Protein AF-A0A7J4LQJ1-F1 (afdb_monomer_lite)

Foldseek 3Di:
DPQQKDWAWWAAPVRDIDIFIWHQQPPPRATHTDDAAQPPQRFGWHWDDWDADPVVQKIKTWTFGPRDDPVRGIDIGIIHGDDPPPCVSHPVPDPPVVVVVVVPDD

Secondary structure (DSSP, 8-state):
---SEEEEEEE-TTS-EEEEEEEE-TTT--EEE---B-TTT-PBEEEEEEEEETTTTEEEEEEEESSS-TTTSEEEEEEEE-S---TTT-TTSSSHHHHHHHSS--

Radius of gyration: 15.47 Å; chains: 1; bounding box: 47×32×33 Å

pLDDT: mean 77.57, std 19.93, range [39.47, 94.69]

Sequence (106 aa):
MENGEFRISAINIRNEPIEVLIHSCPHCSEAIPKIGECPECMTQFVHMDTFEDFKTGFIHYIYECNGCPPDRRKARKVIKATGIIDESRLSIKKDLADSFLKSGGY

Structure (mmCIF, N/CA/C/O backbone):
data_AF-A0A7J4LQJ1-F1
#
_entry.id   AF-A0A7J4LQJ1-F1
#
loop_
_atom_site.group_PDB
_atom_site.id
_atom_site.type_symbol
_atom_site.label_atom_id
_atom_site.label_alt_id
_atom_site.label_co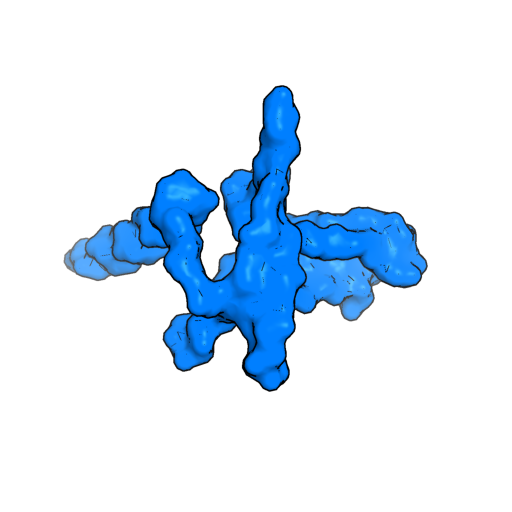mp_id
_atom_site.label_asym_id
_atom_site.label_entity_id
_atom_site.label_seq_id
_atom_site.pdbx_PDB_ins_code
_atom_site.Cartn_x
_atom_site.Cartn_y
_atom_site.Cartn_z
_atom_site.occupancy
_atom_site.B_iso_or_equiv
_atom_site.auth_seq_id
_atom_site.auth_comp_id
_atom_site.auth_asym_id
_atom_site.auth_atom_id
_atom_site.pdbx_PDB_model_num
ATOM 1 N N . MET A 1 1 ? 13.368 20.940 5.664 1.00 40.16 1 MET A N 1
ATOM 2 C CA . MET A 1 1 ? 12.033 20.476 5.242 1.00 40.16 1 MET A CA 1
ATOM 3 C C . MET A 1 1 ? 11.977 19.011 5.598 1.00 40.16 1 MET A C 1
ATOM 5 O O . MET A 1 1 ? 12.702 18.231 4.998 1.00 40.16 1 MET A O 1
ATOM 9 N N . GLU A 1 2 ? 11.277 18.678 6.677 1.00 47.38 2 GLU A N 1
ATOM 10 C CA . GLU A 1 2 ? 11.120 17.292 7.115 1.00 47.38 2 GLU A CA 1
ATOM 11 C C . GLU A 1 2 ? 10.366 16.539 6.018 1.00 47.38 2 GLU A C 1
ATOM 13 O O . GLU A 1 2 ? 9.297 16.976 5.591 1.00 47.38 2 GLU A O 1
ATOM 18 N N . ASN A 1 3 ? 10.973 15.470 5.497 1.00 55.53 3 ASN A N 1
ATOM 19 C CA . ASN A 1 3 ? 10.346 14.587 4.518 1.00 55.53 3 ASN A CA 1
ATOM 20 C C . ASN A 1 3 ? 8.966 14.210 5.065 1.00 55.53 3 ASN A C 1
ATOM 22 O O . ASN A 1 3 ? 8.900 13.721 6.190 1.00 55.53 3 ASN A O 1
ATOM 26 N N . GLY A 1 4 ? 7.894 14.493 4.315 1.00 72.06 4 GLY A N 1
ATOM 27 C CA . GLY A 1 4 ? 6.487 14.308 4.706 1.00 72.06 4 GLY A CA 1
ATOM 28 C C . GLY A 1 4 ? 6.078 12.841 4.858 1.00 72.06 4 GLY A C 1
ATOM 29 O O . GLY A 1 4 ? 5.081 12.403 4.287 1.00 72.06 4 GLY A O 1
ATOM 30 N N . GLU A 1 5 ? 6.885 12.081 5.590 1.00 84.69 5 GLU A N 1
ATOM 31 C CA . GLU A 1 5 ? 6.719 10.688 5.938 1.00 84.69 5 GLU A CA 1
ATOM 32 C C . GLU A 1 5 ? 6.330 10.598 7.415 1.00 84.69 5 GLU A C 1
ATOM 34 O O . GLU A 1 5 ? 6.918 11.249 8.280 1.00 84.69 5 GLU A O 1
ATOM 39 N N . PHE A 1 6 ? 5.333 9.782 7.727 1.00 84.00 6 PHE A N 1
ATOM 40 C CA . PHE A 1 6 ? 4.891 9.555 9.099 1.00 84.00 6 PHE A CA 1
ATOM 41 C C . PHE A 1 6 ? 4.434 8.113 9.269 1.00 84.00 6 PHE A C 1
ATOM 43 O O . PHE A 1 6 ? 4.023 7.457 8.316 1.00 84.00 6 PHE A O 1
ATOM 50 N N . ARG A 1 7 ? 4.529 7.591 10.491 1.00 87.50 7 ARG A N 1
ATOM 51 C CA . ARG A 1 7 ? 4.081 6.231 10.797 1.00 87.50 7 ARG A CA 1
ATOM 52 C C . ARG A 1 7 ? 2.651 6.249 11.307 1.00 87.50 7 ARG A C 1
ATOM 54 O O . ARG A 1 7 ? 2.294 7.112 12.104 1.00 87.50 7 ARG A O 1
ATOM 61 N N . ILE A 1 8 ? 1.864 5.273 10.872 1.00 86.56 8 ILE A N 1
ATOM 62 C CA . ILE A 1 8 ? 0.533 5.003 11.411 1.00 86.56 8 ILE A CA 1
ATOM 63 C C . ILE A 1 8 ? 0.461 3.581 11.952 1.00 86.56 8 ILE A C 1
ATOM 65 O O . ILE A 1 8 ? 1.114 2.669 11.438 1.00 86.56 8 ILE A O 1
ATOM 69 N N . SER A 1 9 ? -0.385 3.393 12.959 1.00 88.44 9 SER A N 1
ATOM 70 C CA . SER A 1 9 ? -0.825 2.070 13.385 1.00 88.44 9 SER A CA 1
ATOM 71 C C . SER A 1 9 ? -2.038 1.651 12.556 1.00 88.44 9 SER A C 1
ATOM 73 O O . SER A 1 9 ? -3.025 2.386 12.445 1.00 88.44 9 SER A O 1
ATOM 75 N N . ALA A 1 10 ? -1.952 0.470 11.958 1.00 89.94 10 ALA A N 1
ATOM 76 C CA . ALA A 1 10 ? -3.013 -0.123 11.161 1.00 89.94 10 ALA A CA 1
ATOM 77 C C . ALA A 1 10 ? -3.105 -1.625 11.444 1.00 89.94 10 ALA A C 1
ATOM 79 O O . ALA A 1 10 ? -2.242 -2.194 12.104 1.00 89.94 10 ALA A O 1
ATOM 80 N N . ILE A 1 11 ? -4.130 -2.283 10.917 1.00 91.94 11 ILE A N 1
ATOM 81 C CA . ILE A 1 11 ? -4.238 -3.742 10.888 1.00 91.94 11 ILE A CA 1
ATOM 82 C C . ILE A 1 11 ? -4.133 -4.253 9.458 1.00 91.94 11 ILE A C 1
ATOM 84 O O . ILE A 1 11 ? -4.594 -3.610 8.511 1.00 91.94 11 ILE A O 1
ATOM 88 N N . ASN A 1 12 ? -3.500 -5.412 9.302 1.00 91.75 12 ASN A N 1
ATOM 89 C CA . ASN A 1 12 ? -3.428 -6.125 8.031 1.00 91.75 12 ASN A CA 1
ATOM 90 C C . ASN A 1 12 ? -4.693 -6.985 7.803 1.00 91.75 12 ASN A C 1
ATOM 92 O O . ASN A 1 12 ? -5.575 -7.072 8.655 1.00 91.75 12 ASN A O 1
ATOM 96 N N . ILE A 1 13 ? -4.761 -7.674 6.661 1.00 89.88 13 ILE A N 1
ATOM 97 C CA . ILE A 1 13 ? -5.873 -8.584 6.311 1.00 89.88 13 ILE A CA 1
ATOM 98 C C . ILE A 1 13 ? -6.016 -9.810 7.231 1.00 89.88 13 ILE A C 1
ATOM 100 O O . ILE A 1 13 ? -6.994 -10.540 7.127 1.00 89.88 13 ILE A O 1
ATOM 104 N N . ARG A 1 14 ? -5.033 -10.067 8.101 1.00 91.62 14 ARG A N 1
ATOM 105 C CA . ARG A 1 14 ? -5.059 -11.114 9.134 1.00 91.62 14 ARG A CA 1
ATOM 106 C C . ARG A 1 14 ? -5.477 -10.558 10.501 1.00 91.62 14 ARG A C 1
ATOM 108 O O . ARG A 1 14 ? -5.397 -11.272 11.492 1.00 91.62 14 ARG A O 1
ATOM 115 N N . ASN A 1 15 ? -5.921 -9.300 10.549 1.00 87.62 15 ASN A N 1
ATOM 116 C CA . ASN A 1 15 ? -6.247 -8.544 11.758 1.00 87.62 15 ASN A CA 1
ATOM 117 C C . ASN A 1 15 ? -5.070 -8.388 12.735 1.00 87.62 15 ASN A C 1
ATOM 119 O O . ASN A 1 15 ? -5.274 -8.161 13.926 1.00 87.62 15 ASN A O 1
ATOM 123 N N . GLU A 1 16 ? -3.837 -8.473 12.241 1.00 91.69 16 GLU A N 1
ATOM 124 C CA . GLU A 1 16 ? -2.645 -8.256 13.055 1.00 91.69 16 GLU A CA 1
ATOM 125 C C . GLU A 1 16 ? -2.261 -6.771 13.016 1.00 91.69 16 GLU A C 1
ATOM 127 O O . GLU A 1 16 ? -2.257 -6.176 11.928 1.00 91.69 16 GLU A O 1
ATOM 132 N N . PRO A 1 17 ? -1.930 -6.161 14.169 1.00 90.50 17 PRO A N 1
ATOM 133 C CA . PRO A 1 17 ? -1.457 -4.788 14.212 1.00 90.50 17 PRO A CA 1
ATOM 134 C C . PRO A 1 17 ? -0.095 -4.676 13.525 1.00 90.50 17 PRO A C 1
ATOM 136 O O . PRO A 1 17 ? 0.808 -5.482 13.743 1.00 90.50 17 PRO A O 1
ATOM 139 N N . ILE A 1 18 ? 0.050 -3.648 12.700 1.00 90.44 18 ILE A N 1
ATOM 140 C CA . ILE A 1 18 ? 1.263 -3.325 11.959 1.00 90.44 18 ILE A CA 1
ATOM 141 C C . ILE A 1 18 ? 1.542 -1.824 12.042 1.00 90.44 18 ILE A C 1
ATOM 143 O O . ILE A 1 18 ? 0.627 -0.997 12.058 1.00 90.44 18 ILE A O 1
ATOM 147 N N . GLU A 1 19 ? 2.821 -1.463 12.041 1.00 90.31 19 GLU A N 1
ATOM 148 C CA . GLU A 1 19 ? 3.249 -0.094 11.766 1.00 90.31 19 GLU A CA 1
ATOM 149 C C . GLU A 1 19 ? 3.464 0.083 10.264 1.00 90.31 19 GLU A C 1
ATOM 151 O O . GLU A 1 19 ? 4.105 -0.739 9.603 1.00 90.31 19 GLU A O 1
ATOM 156 N N . VAL A 1 20 ? 2.926 1.168 9.714 1.00 89.25 20 VAL A N 1
ATOM 157 C CA . VAL A 1 20 ? 3.032 1.486 8.290 1.00 89.25 20 VAL A CA 1
ATOM 158 C C . VAL A 1 20 ? 3.632 2.870 8.143 1.00 89.25 20 VAL A C 1
ATOM 160 O O . VAL A 1 20 ? 3.115 3.834 8.700 1.00 89.25 20 VAL A O 1
ATOM 163 N N . LEU A 1 21 ? 4.717 2.970 7.379 1.00 90.19 21 LEU A N 1
ATOM 164 C CA . LEU A 1 21 ? 5.267 4.254 6.972 1.00 90.19 21 LEU A CA 1
ATOM 165 C C . LEU A 1 21 ? 4.443 4.787 5.799 1.00 90.19 21 LEU A C 1
ATOM 167 O O . LEU A 1 21 ? 4.361 4.142 4.756 1.00 90.19 21 LEU A O 1
ATOM 171 N N . ILE A 1 22 ? 3.828 5.943 5.987 1.00 89.38 22 ILE A N 1
ATOM 172 C CA . ILE A 1 22 ? 3.048 6.666 4.989 1.00 89.38 22 ILE A CA 1
ATOM 173 C C . ILE A 1 22 ? 3.894 7.813 4.455 1.00 89.38 22 ILE A C 1
ATOM 175 O O . ILE A 1 22 ? 4.632 8.434 5.217 1.00 89.38 22 ILE A O 1
ATOM 179 N N . HIS A 1 23 ? 3.774 8.106 3.166 1.00 87.88 23 HIS A N 1
ATOM 180 C CA . HIS A 1 23 ? 4.345 9.289 2.535 1.00 87.88 23 HIS A CA 1
ATOM 181 C C . HIS A 1 23 ? 3.345 9.908 1.558 1.00 87.88 23 HIS A C 1
ATOM 183 O O . HIS A 1 23 ? 2.365 9.275 1.167 1.00 87.88 23 HIS A O 1
ATOM 189 N N . SER A 1 24 ? 3.594 11.149 1.149 1.00 87.00 24 SER A N 1
ATOM 190 C CA . SER A 1 24 ? 2.822 11.771 0.069 1.00 87.00 24 SER A CA 1
ATOM 191 C C . SER A 1 24 ? 3.244 11.194 -1.286 1.00 87.00 24 SER A C 1
ATOM 193 O O . SER A 1 24 ? 4.436 11.162 -1.610 1.00 87.00 24 SER A O 1
ATOM 195 N N . CYS A 1 25 ? 2.277 10.732 -2.076 1.00 85.81 25 CYS A N 1
ATOM 196 C CA . CYS A 1 25 ? 2.488 10.286 -3.446 1.00 85.81 25 CYS A CA 1
ATOM 197 C C . CYS A 1 25 ? 2.850 11.492 -4.327 1.00 85.81 25 CYS A C 1
ATOM 199 O O . CYS A 1 25 ? 2.083 12.454 -4.366 1.00 85.81 25 CYS A O 1
ATOM 201 N N . PRO A 1 26 ? 3.962 11.465 -5.079 1.00 82.62 26 PRO A N 1
ATOM 202 C CA . PRO A 1 26 ? 4.336 12.589 -5.939 1.00 82.62 26 PRO A CA 1
ATOM 203 C C . PRO A 1 26 ? 3.404 12.768 -7.149 1.00 82.62 26 PRO A C 1
ATOM 205 O O . PRO A 1 26 ? 3.412 13.831 -7.761 1.00 82.62 26 PRO A O 1
ATOM 208 N N . HIS A 1 27 ? 2.619 11.746 -7.510 1.00 83.62 27 HIS A N 1
ATOM 209 C CA . HIS A 1 27 ? 1.758 11.766 -8.697 1.00 83.62 27 HIS A CA 1
ATOM 210 C C . HIS A 1 27 ? 0.355 12.305 -8.411 1.00 83.62 27 HIS A C 1
ATOM 212 O O . HIS A 1 27 ? -0.149 13.123 -9.173 1.00 83.62 27 HIS A O 1
ATOM 218 N N . CYS A 1 28 ? -0.268 11.865 -7.317 1.00 84.06 28 CYS A N 1
ATOM 219 C CA . CYS A 1 28 ? -1.645 12.226 -6.965 1.00 84.06 28 CYS A CA 1
ATOM 220 C C . CYS A 1 28 ? -1.764 13.027 -5.659 1.00 84.06 28 CYS A C 1
ATOM 222 O O . CYS A 1 28 ? -2.862 13.428 -5.292 1.00 84.06 28 CYS A O 1
ATOM 224 N N . SER A 1 29 ? -0.656 13.286 -4.952 1.00 84.00 29 SER A N 1
ATOM 225 C CA . SER A 1 29 ? -0.630 13.948 -3.633 1.00 84.00 29 SER A CA 1
ATOM 226 C C . SER A 1 29 ? -1.398 13.217 -2.519 1.00 84.00 29 SER A C 1
ATOM 228 O O . SER A 1 29 ? -1.602 13.775 -1.442 1.00 84.00 29 SER A O 1
ATOM 230 N N . GLU A 1 30 ? -1.788 11.958 -2.731 1.00 84.50 30 GLU A N 1
ATOM 231 C CA . GLU A 1 30 ? -2.420 11.129 -1.704 1.00 84.50 30 GLU A CA 1
ATOM 232 C C . GLU A 1 30 ? -1.409 10.618 -0.672 1.00 84.50 30 GLU A C 1
ATOM 234 O O . GLU A 1 30 ? -0.241 10.375 -0.980 1.00 84.50 30 GLU A O 1
ATOM 239 N N . ALA A 1 31 ? -1.867 10.396 0.559 1.00 86.62 31 ALA A N 1
ATOM 240 C CA . ALA A 1 31 ? -1.062 9.760 1.595 1.00 86.62 31 ALA A CA 1
ATOM 241 C C . ALA A 1 31 ? -1.099 8.232 1.418 1.00 86.62 31 ALA A C 1
ATOM 243 O O . ALA A 1 31 ? -2.104 7.581 1.717 1.00 86.62 31 ALA A O 1
ATOM 244 N N . ILE A 1 32 ? 0.004 7.660 0.937 1.00 90.12 32 ILE A N 1
ATOM 245 C CA . ILE A 1 32 ? 0.111 6.244 0.573 1.00 90.12 32 ILE A CA 1
ATOM 246 C C . ILE A 1 32 ? 1.179 5.522 1.406 1.00 90.12 32 ILE A C 1
ATOM 248 O O . ILE A 1 32 ? 2.177 6.127 1.809 1.00 90.12 32 ILE A O 1
ATOM 252 N N . PRO A 1 33 ? 1.022 4.213 1.664 1.00 92.00 33 PRO A N 1
ATOM 253 C CA . PRO A 1 33 ? 2.083 3.396 2.227 1.00 92.00 33 PRO A CA 1
ATOM 254 C C . PRO A 1 33 ? 3.332 3.423 1.355 1.00 92.00 33 PRO A C 1
ATOM 256 O O . PRO A 1 33 ? 3.268 3.191 0.147 1.00 92.00 33 PRO A O 1
ATOM 259 N N . LYS A 1 34 ? 4.484 3.624 1.990 1.00 89.88 34 LYS A N 1
ATOM 260 C CA . LYS A 1 34 ? 5.770 3.398 1.346 1.00 89.88 34 LYS A CA 1
ATOM 261 C C . LYS A 1 34 ? 5.961 1.898 1.187 1.00 89.88 34 LYS A C 1
ATOM 263 O O . LYS A 1 34 ? 5.901 1.148 2.166 1.00 89.88 34 LYS A O 1
ATOM 268 N N . ILE A 1 35 ? 6.192 1.461 -0.043 1.00 89.44 35 ILE A N 1
ATOM 269 C CA . ILE A 1 35 ? 6.549 0.076 -0.346 1.00 89.44 35 ILE A CA 1
ATOM 270 C C . ILE A 1 35 ? 7.965 0.017 -0.919 1.00 89.44 35 ILE A C 1
ATOM 272 O O . ILE A 1 35 ? 8.502 1.029 -1.363 1.00 89.44 35 ILE A O 1
ATOM 276 N N . GLY A 1 36 ? 8.593 -1.156 -0.819 1.00 87.81 36 GLY A N 1
ATOM 277 C CA . GLY A 1 36 ? 9.951 -1.376 -1.313 1.00 87.81 36 GLY A CA 1
ATOM 278 C C . GLY A 1 36 ? 10.027 -1.438 -2.839 1.00 87.81 36 GLY A C 1
ATOM 279 O O . GLY A 1 36 ? 9.148 -0.958 -3.549 1.00 87.81 36 GLY A O 1
ATOM 280 N N . GLU A 1 37 ? 11.082 -2.060 -3.345 1.00 92.12 37 GLU A N 1
ATOM 281 C CA . GLU A 1 37 ? 11.279 -2.287 -4.778 1.00 92.12 37 GLU A CA 1
ATOM 282 C C . GLU A 1 37 ? 10.664 -3.621 -5.215 1.00 92.12 37 GLU A C 1
ATOM 284 O O . GLU A 1 37 ? 10.420 -4.521 -4.404 1.00 92.12 37 GLU A O 1
ATOM 289 N N . CYS A 1 38 ? 10.399 -3.756 -6.514 1.00 92.00 38 CYS A N 1
ATOM 290 C CA . CYS A 1 38 ? 9.962 -5.023 -7.081 1.00 92.00 38 CYS A CA 1
ATOM 291 C C . CYS A 1 38 ? 11.081 -6.068 -6.947 1.00 92.00 38 CYS A C 1
ATOM 293 O O . CYS A 1 38 ? 12.171 -5.835 -7.464 1.00 92.00 38 CYS A O 1
ATOM 295 N N . PRO A 1 39 ? 10.834 -7.237 -6.329 1.00 90.44 39 PRO A N 1
ATOM 296 C CA . PRO A 1 39 ? 11.882 -8.231 -6.097 1.00 90.44 39 PRO A CA 1
ATOM 297 C C . PRO A 1 39 ? 12.391 -8.900 -7.383 1.00 90.44 39 PRO A C 1
ATOM 299 O O . PRO A 1 39 ? 13.464 -9.492 -7.367 1.00 90.44 39 PRO A O 1
ATOM 302 N N . GLU A 1 40 ? 11.636 -8.834 -8.486 1.00 90.81 40 GLU A N 1
ATOM 303 C CA . GLU A 1 40 ? 12.032 -9.454 -9.758 1.00 90.81 40 GLU A CA 1
ATOM 304 C C . GLU A 1 40 ? 12.903 -8.535 -10.622 1.00 90.81 40 GLU A C 1
ATOM 306 O O . GLU A 1 40 ? 13.895 -8.982 -11.190 1.00 90.81 40 GLU A O 1
ATOM 311 N N . CYS A 1 41 ? 12.546 -7.253 -10.741 1.00 92.06 41 CYS A N 1
ATOM 312 C CA . CYS A 1 41 ? 13.241 -6.312 -11.630 1.00 92.06 41 CYS A CA 1
ATOM 313 C C . CYS A 1 41 ? 13.994 -5.198 -10.896 1.00 92.06 41 CYS A C 1
ATOM 315 O O . CYS A 1 41 ? 14.603 -4.353 -11.547 1.00 92.06 41 CYS A O 1
ATOM 317 N N . MET A 1 42 ? 13.934 -5.170 -9.562 1.00 92.31 42 MET A N 1
ATOM 318 C CA . MET A 1 42 ? 14.568 -4.173 -8.689 1.00 92.31 42 MET A CA 1
ATOM 319 C C . MET A 1 42 ? 14.142 -2.720 -8.956 1.00 92.31 42 MET A C 1
ATOM 321 O O . MET A 1 42 ? 14.721 -1.795 -8.401 1.00 92.31 42 MET A O 1
ATOM 325 N N . THR A 1 43 ? 13.118 -2.481 -9.781 1.00 92.56 43 THR A N 1
ATOM 326 C CA . THR A 1 43 ? 12.593 -1.128 -10.005 1.00 92.56 43 THR A CA 1
ATOM 327 C C . THR A 1 43 ? 11.613 -0.734 -8.905 1.00 92.56 43 THR A C 1
ATOM 329 O O . THR A 1 43 ? 10.868 -1.582 -8.400 1.00 92.56 43 THR A O 1
ATOM 332 N N . GLN A 1 44 ? 11.551 0.561 -8.597 1.00 90.38 44 GLN A N 1
ATOM 333 C CA . GLN A 1 44 ? 10.571 1.111 -7.664 1.00 90.38 44 GLN A CA 1
ATOM 334 C C . GLN A 1 44 ? 9.141 0.877 -8.154 1.00 90.38 44 GLN A C 1
ATOM 336 O O . GLN A 1 44 ? 8.838 0.993 -9.345 1.00 90.38 44 GLN A O 1
ATOM 341 N N . PHE A 1 45 ? 8.261 0.552 -7.213 1.00 92.56 45 PHE A N 1
ATOM 342 C CA . PHE A 1 45 ? 6.836 0.518 -7.479 1.00 92.56 45 PHE A CA 1
ATOM 343 C C . PHE A 1 45 ? 6.266 1.937 -7.518 1.00 92.56 45 PHE A C 1
ATOM 345 O O . PHE A 1 45 ? 6.544 2.762 -6.649 1.00 92.56 45 PHE A O 1
ATOM 352 N N . VAL A 1 46 ? 5.421 2.188 -8.507 1.00 91.62 46 VAL A N 1
ATOM 353 C CA . VAL A 1 46 ? 4.677 3.431 -8.682 1.00 91.62 46 VAL A CA 1
ATOM 354 C C . VAL A 1 46 ? 3.244 3.189 -8.235 1.00 91.62 46 VAL A C 1
ATOM 356 O O . VAL A 1 46 ? 2.640 2.177 -8.589 1.00 91.62 46 VAL A O 1
ATOM 359 N N . HIS A 1 47 ? 2.708 4.097 -7.425 1.00 93.88 47 HIS A N 1
ATOM 360 C CA . HIS A 1 47 ? 1.308 4.055 -7.015 1.00 93.88 47 HIS A CA 1
ATOM 361 C C . HIS A 1 47 ? 0.397 4.309 -8.218 1.00 93.88 47 HIS A C 1
ATOM 363 O O . HIS A 1 47 ? 0.629 5.241 -8.984 1.00 93.88 47 HIS A O 1
ATOM 369 N N . MET A 1 48 ? -0.600 3.443 -8.382 1.00 92.75 48 MET A N 1
ATOM 370 C CA . MET A 1 48 ? -1.529 3.475 -9.511 1.00 92.75 48 MET A CA 1
ATOM 371 C C . MET A 1 48 ? -2.939 3.847 -9.081 1.00 92.75 48 MET A C 1
ATOM 373 O O . MET A 1 48 ? -3.605 4.589 -9.793 1.00 92.75 48 MET A O 1
ATOM 377 N N . ASP A 1 49 ? -3.404 3.306 -7.952 1.00 90.75 49 ASP A N 1
ATOM 378 C CA . ASP A 1 49 ? -4.778 3.517 -7.506 1.00 90.75 49 ASP A CA 1
ATOM 379 C C . ASP A 1 49 ? -4.945 3.246 -6.005 1.00 90.75 49 ASP A C 1
ATOM 381 O O . ASP A 1 49 ? -4.182 2.477 -5.404 1.00 90.75 49 ASP A O 1
ATOM 385 N N . THR A 1 50 ? -5.963 3.858 -5.408 1.00 91.12 50 THR A N 1
ATOM 386 C CA . THR A 1 50 ? -6.372 3.648 -4.016 1.00 91.12 50 THR A CA 1
ATOM 387 C C . THR A 1 50 ? -7.884 3.488 -3.953 1.00 91.12 50 THR A C 1
ATOM 389 O O . THR A 1 50 ? -8.622 4.339 -4.435 1.00 91.12 50 THR A O 1
ATOM 392 N N . PHE A 1 51 ? -8.370 2.440 -3.289 1.00 89.88 51 PHE A N 1
ATOM 393 C CA . PHE A 1 51 ? -9.803 2.297 -3.025 1.00 89.88 51 PHE A CA 1
ATOM 394 C C . PHE A 1 51 ? -10.083 1.700 -1.648 1.00 89.88 51 PHE A C 1
ATOM 396 O O . PHE A 1 51 ? -9.323 0.874 -1.143 1.00 89.88 51 PHE A O 1
ATOM 403 N N . GLU A 1 52 ? -11.198 2.101 -1.042 1.00 87.56 52 GLU A N 1
ATOM 404 C CA . GLU A 1 52 ? -11.665 1.591 0.246 1.00 87.56 52 GLU A CA 1
ATOM 405 C C . GLU A 1 52 ? -12.789 0.567 0.048 1.00 87.56 52 GLU A C 1
ATOM 407 O O . GLU A 1 52 ? -13.765 0.808 -0.664 1.00 87.56 52 GLU A O 1
ATOM 412 N N . ASP A 1 53 ? -12.670 -0.588 0.698 1.00 86.88 53 ASP A N 1
ATOM 413 C CA . ASP A 1 53 ? -13.771 -1.533 0.831 1.00 86.88 53 ASP A CA 1
ATOM 414 C C . ASP A 1 53 ? -14.668 -1.089 1.995 1.00 86.88 53 ASP A C 1
ATOM 416 O O . ASP A 1 53 ? -14.367 -1.335 3.163 1.00 86.88 53 ASP A O 1
ATOM 420 N N . PHE A 1 54 ? -15.800 -0.456 1.680 1.00 83.19 54 PHE A N 1
ATOM 421 C CA . PHE A 1 54 ? -16.734 0.073 2.683 1.00 83.19 54 PHE A CA 1
ATOM 422 C C . PHE A 1 54 ? -17.357 -0.989 3.601 1.00 83.19 54 PHE A C 1
ATOM 424 O O . PHE A 1 54 ? -17.848 -0.657 4.678 1.00 83.19 54 PHE A O 1
ATOM 431 N N . LYS A 1 55 ? -17.368 -2.267 3.202 1.00 85.06 55 LYS A N 1
ATOM 432 C CA . LYS A 1 55 ? -17.940 -3.342 4.030 1.00 85.06 55 LYS A CA 1
ATOM 433 C C . LYS A 1 55 ? -16.990 -3.729 5.154 1.00 85.06 55 LYS A C 1
ATOM 435 O O . LYS A 1 55 ? -17.429 -4.091 6.242 1.00 85.06 55 LYS A O 1
ATOM 440 N N . THR A 1 56 ? -15.692 -3.682 4.882 1.00 84.62 56 THR A N 1
ATOM 441 C CA . THR A 1 56 ? -14.654 -4.157 5.801 1.00 84.62 56 THR A CA 1
ATOM 442 C C . THR A 1 56 ? -13.842 -3.018 6.430 1.00 84.62 56 THR A C 1
ATOM 444 O O . THR A 1 56 ? -13.278 -3.190 7.517 1.00 84.62 56 THR A O 1
ATOM 447 N N . GLY A 1 57 ? -13.826 -1.842 5.800 1.00 85.50 57 GLY A N 1
ATOM 448 C CA . GLY A 1 57 ? -13.023 -0.670 6.157 1.00 85.50 57 GLY A CA 1
ATOM 449 C C . GLY A 1 57 ? -11.540 -0.814 5.805 1.00 85.50 57 GLY A C 1
ATOM 450 O O . GLY A 1 57 ? -10.707 -0.130 6.398 1.00 85.50 57 GLY A O 1
ATOM 451 N N . PHE A 1 58 ? -11.181 -1.760 4.929 1.00 89.19 58 PHE A N 1
ATOM 452 C CA . PHE A 1 58 ? -9.810 -1.905 4.438 1.00 89.19 58 PHE A CA 1
ATOM 453 C C . PHE A 1 58 ? -9.571 -0.998 3.237 1.00 89.19 58 PHE A C 1
ATOM 455 O O . PHE A 1 58 ? -10.362 -0.958 2.300 1.00 89.19 58 PHE A O 1
ATOM 462 N N . ILE A 1 59 ? -8.425 -0.331 3.243 1.00 91.06 59 ILE A N 1
ATOM 463 C CA . ILE A 1 59 ? -7.937 0.479 2.136 1.00 91.06 59 ILE A CA 1
ATOM 464 C C . ILE A 1 59 ? -6.947 -0.363 1.337 1.00 91.06 59 ILE A C 1
ATOM 466 O O . ILE A 1 59 ? -6.020 -0.975 1.883 1.00 91.06 59 ILE A O 1
ATOM 470 N N . HIS A 1 60 ? -7.161 -0.406 0.032 1.00 93.06 60 HIS A N 1
ATOM 471 C CA . HIS A 1 60 ? -6.359 -1.122 -0.937 1.00 93.06 60 HIS A CA 1
ATOM 472 C C . HIS A 1 60 ? -5.555 -0.133 -1.768 1.00 93.06 60 HIS A C 1
ATOM 474 O O . HIS A 1 60 ? -6.116 0.647 -2.527 1.00 93.06 60 HIS A O 1
ATOM 480 N N . TYR A 1 61 ? -4.237 -0.225 -1.652 1.00 93.62 61 TYR A N 1
ATOM 481 C CA . TYR A 1 61 ? -3.291 0.556 -2.435 1.00 93.62 61 TYR A CA 1
ATOM 482 C C . TYR A 1 61 ? -2.693 -0.344 -3.511 1.00 93.62 61 TYR A C 1
ATOM 484 O O . TYR A 1 61 ? -2.127 -1.401 -3.197 1.00 93.62 61 TYR A O 1
ATOM 492 N N . ILE A 1 62 ? -2.852 0.056 -4.768 1.00 93.81 62 ILE A N 1
ATOM 493 C CA . ILE A 1 62 ? -2.371 -0.662 -5.944 1.00 93.81 62 ILE A CA 1
ATOM 494 C C . ILE A 1 62 ? -1.117 0.025 -6.457 1.00 93.81 62 ILE A C 1
ATOM 496 O O . ILE A 1 62 ? -1.073 1.246 -6.604 1.00 93.81 62 ILE A O 1
ATOM 500 N N . TYR A 1 63 ? -0.104 -0.779 -6.750 1.00 93.94 63 TYR A N 1
ATOM 501 C CA . TYR A 1 63 ? 1.157 -0.301 -7.278 1.00 93.94 63 TYR A CA 1
ATOM 502 C C . TYR A 1 63 ? 1.605 -1.158 -8.452 1.00 93.94 63 TYR A C 1
ATOM 504 O O . TYR A 1 63 ? 1.334 -2.360 -8.488 1.00 93.94 63 TYR A O 1
ATOM 512 N N . GLU A 1 64 ? 2.339 -0.559 -9.380 1.00 94.69 64 GLU A N 1
ATOM 513 C CA . GLU A 1 64 ? 2.959 -1.268 -10.494 1.00 94.69 64 GLU A CA 1
ATOM 514 C C . GLU A 1 64 ? 4.422 -0.876 -10.666 1.00 94.69 64 GLU A C 1
ATOM 516 O O . GLU A 1 64 ? 4.805 0.269 -10.442 1.00 94.69 64 GLU A O 1
ATOM 521 N N . CYS A 1 65 ? 5.259 -1.832 -11.058 1.00 94.00 65 CYS A N 1
ATOM 522 C CA . CYS A 1 65 ? 6.637 -1.566 -11.449 1.00 94.00 65 CYS A CA 1
ATOM 523 C C . CYS A 1 65 ? 6.780 -1.545 -12.981 1.00 94.00 65 CYS A C 1
ATOM 525 O O . CYS A 1 65 ? 6.104 -2.273 -13.704 1.00 94.00 65 CYS A O 1
ATOM 527 N N . ASN A 1 66 ? 7.686 -0.727 -13.510 1.00 89.62 66 ASN A N 1
ATOM 528 C CA . ASN A 1 66 ? 7.838 -0.602 -14.966 1.00 89.62 66 ASN A CA 1
ATOM 529 C C . ASN A 1 66 ? 8.776 -1.655 -15.579 1.00 89.62 66 ASN A C 1
ATOM 531 O O . ASN A 1 66 ? 8.835 -1.776 -16.800 1.00 89.62 66 ASN A O 1
ATOM 535 N N . GLY A 1 67 ? 9.506 -2.415 -14.755 1.00 88.94 67 GLY A N 1
ATOM 536 C CA . GLY A 1 67 ? 10.479 -3.405 -15.224 1.00 88.94 67 GLY A CA 1
ATOM 537 C C . GLY A 1 67 ? 9.914 -4.803 -15.501 1.00 88.94 67 GLY A C 1
ATOM 538 O O . GLY A 1 67 ? 10.585 -5.601 -16.149 1.00 88.94 67 GLY A O 1
ATOM 539 N N . CYS A 1 68 ? 8.708 -5.125 -15.022 1.00 92.12 68 CYS A N 1
ATOM 540 C CA . CYS A 1 68 ? 8.101 -6.450 -15.190 1.00 92.12 68 CYS A CA 1
ATOM 541 C C . CYS A 1 68 ? 6.976 -6.457 -16.237 1.00 92.12 68 CYS A C 1
ATOM 543 O O . CYS A 1 68 ? 6.329 -5.429 -16.467 1.00 92.12 68 CYS A O 1
ATOM 545 N N . PRO A 1 69 ? 6.685 -7.622 -16.850 1.00 91.38 69 PRO A N 1
ATOM 546 C CA . PRO A 1 69 ? 5.516 -7.775 -17.707 1.00 91.38 69 PRO A CA 1
ATOM 547 C C . PRO A 1 69 ? 4.209 -7.529 -16.922 1.00 91.38 69 PRO A C 1
ATOM 549 O O . PRO A 1 69 ? 4.194 -7.680 -15.694 1.00 91.38 69 PRO A O 1
ATOM 552 N N . PRO A 1 70 ? 3.100 -7.182 -17.606 1.00 85.12 70 PRO A N 1
ATOM 553 C CA . PRO A 1 70 ? 1.829 -6.796 -16.981 1.00 85.12 70 PRO A CA 1
ATOM 554 C C . PRO A 1 70 ? 1.307 -7.754 -15.904 1.00 85.12 70 PRO A C 1
ATOM 556 O O . PRO A 1 70 ? 0.759 -7.307 -14.898 1.00 85.12 70 PRO A O 1
ATOM 559 N N . ASP A 1 71 ? 1.522 -9.056 -16.082 1.00 84.06 71 ASP A N 1
ATOM 560 C CA . ASP A 1 71 ? 1.047 -10.090 -15.158 1.00 84.06 71 ASP A CA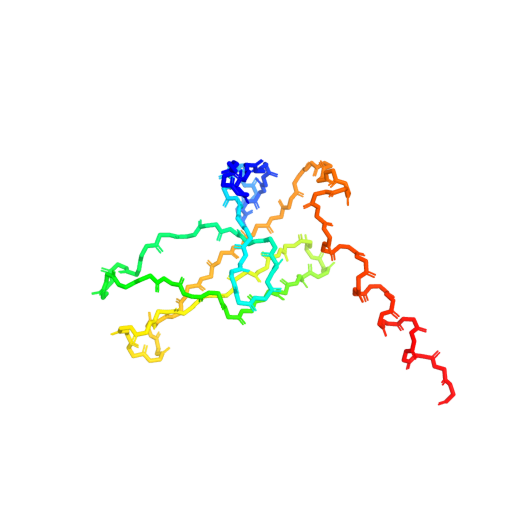 1
ATOM 561 C C . ASP A 1 71 ? 1.846 -10.164 -13.849 1.00 84.06 71 ASP A C 1
ATOM 563 O O . ASP A 1 71 ? 1.376 -10.739 -12.871 1.00 84.06 71 ASP A O 1
ATOM 567 N N . ARG A 1 72 ? 3.056 -9.591 -13.817 1.00 84.38 72 ARG A N 1
ATOM 568 C CA . ARG A 1 72 ? 3.990 -9.695 -12.680 1.00 84.38 72 ARG A CA 1
ATOM 569 C C . ARG A 1 72 ? 4.349 -8.365 -12.039 1.00 84.38 72 ARG A C 1
ATOM 571 O O . ARG A 1 72 ? 4.922 -8.330 -10.956 1.00 84.38 72 ARG A O 1
ATOM 578 N N . ARG A 1 73 ? 3.994 -7.253 -12.680 1.00 91.56 73 ARG A N 1
ATOM 579 C CA . ARG A 1 73 ? 4.350 -5.927 -12.178 1.00 91.56 73 ARG A CA 1
ATOM 580 C C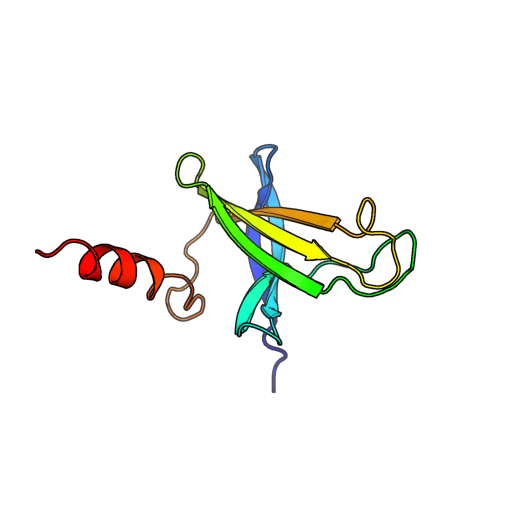 . ARG A 1 73 ? 3.483 -5.400 -11.044 1.00 91.56 73 ARG A C 1
ATOM 582 O O . ARG A 1 73 ? 3.842 -4.380 -10.469 1.00 91.56 73 ARG A O 1
ATOM 589 N N . LYS A 1 74 ? 2.354 -6.043 -10.735 1.00 91.19 74 LYS A N 1
ATOM 590 C CA . LYS A 1 74 ? 1.372 -5.545 -9.761 1.00 91.19 74 LYS A CA 1
ATOM 591 C C . LYS A 1 74 ? 1.738 -5.930 -8.329 1.00 91.19 74 LYS A C 1
ATOM 593 O O . LYS A 1 74 ? 1.933 -7.102 -8.024 1.00 91.19 74 LYS A O 1
ATOM 598 N N . ALA A 1 75 ? 1.723 -4.949 -7.435 1.00 91.50 75 ALA A N 1
ATOM 599 C CA . ALA A 1 75 ? 1.772 -5.133 -5.991 1.00 91.50 75 ALA A CA 1
ATOM 600 C C . ALA A 1 75 ? 0.547 -4.491 -5.330 1.00 91.50 75 ALA A C 1
ATOM 602 O O . ALA A 1 75 ? -0.019 -3.517 -5.826 1.00 91.50 75 ALA A O 1
ATOM 603 N N . ARG A 1 76 ? 0.127 -5.043 -4.188 1.00 92.56 76 ARG A N 1
ATOM 604 C CA . ARG A 1 76 ? -1.010 -4.535 -3.414 1.00 92.56 76 ARG A CA 1
ATOM 605 C C . ARG A 1 76 ? -0.660 -4.470 -1.938 1.00 92.56 76 ARG A C 1
ATOM 607 O O . ARG A 1 76 ? -0.246 -5.472 -1.354 1.00 92.56 76 ARG A O 1
ATOM 614 N N . LYS A 1 77 ? -0.898 -3.315 -1.319 1.00 92.19 77 LYS A N 1
ATOM 615 C CA . LYS A 1 77 ? -0.863 -3.155 0.138 1.00 92.19 77 LYS A CA 1
ATOM 616 C C . LYS A 1 77 ? -2.287 -2.950 0.637 1.00 92.19 77 LYS A C 1
ATOM 618 O O . LYS A 1 77 ? -3.021 -2.128 0.103 1.00 92.19 77 LYS A O 1
ATOM 623 N N . VAL A 1 78 ? -2.685 -3.728 1.640 1.00 92.94 78 VAL A N 1
ATOM 624 C CA . VAL A 1 78 ? -4.034 -3.677 2.215 1.00 92.94 78 VAL A CA 1
ATOM 625 C C . VAL A 1 78 ? -3.926 -3.447 3.707 1.00 92.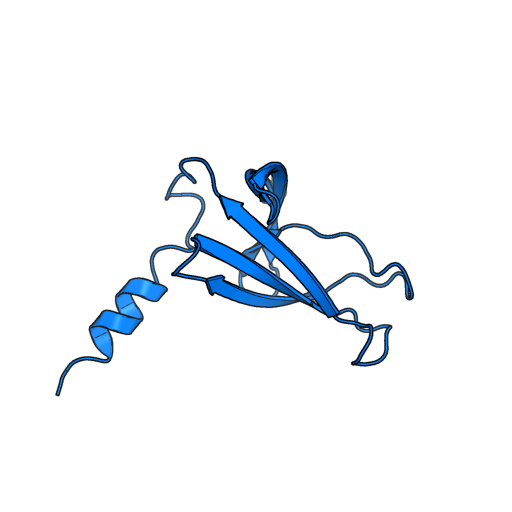94 78 VAL A C 1
ATOM 627 O O . VAL A 1 78 ? -3.305 -4.259 4.398 1.00 92.94 78 VAL A O 1
ATOM 630 N N . ILE A 1 79 ? -4.502 -2.348 4.182 1.00 92.69 79 ILE A N 1
ATOM 631 C CA . ILE A 1 79 ? -4.453 -1.958 5.591 1.00 92.69 79 ILE A CA 1
ATOM 632 C C . ILE A 1 79 ? -5.778 -1.339 6.023 1.00 92.69 79 ILE A C 1
ATOM 634 O O . ILE A 1 79 ? -6.485 -0.753 5.212 1.00 92.69 79 ILE A O 1
ATOM 638 N N . LYS A 1 80 ? -6.105 -1.442 7.305 1.00 90.19 80 LYS A N 1
ATOM 639 C CA . LYS A 1 80 ? -7.214 -0.715 7.927 1.00 90.19 80 LYS A CA 1
ATOM 640 C C . LYS A 1 80 ? -6.666 0.092 9.092 1.00 90.19 80 LYS A C 1
ATOM 642 O O . LYS A 1 80 ? -6.021 -0.465 9.973 1.00 90.19 80 LYS A O 1
ATOM 647 N N . ALA A 1 81 ? -6.860 1.405 9.080 1.00 80.50 81 ALA A N 1
ATOM 648 C CA . ALA A 1 81 ? -6.334 2.270 10.131 1.00 80.50 81 ALA A CA 1
ATOM 649 C C . ALA A 1 81 ? -7.055 2.009 11.466 1.00 80.50 81 ALA A C 1
ATOM 651 O O . ALA A 1 81 ? -8.277 1.858 11.488 1.00 80.50 81 ALA A O 1
ATOM 652 N N . THR A 1 82 ? -6.308 1.943 12.575 1.00 70.88 82 THR A N 1
ATOM 653 C CA . THR A 1 82 ? -6.849 1.578 13.903 1.00 70.88 82 THR A CA 1
ATOM 654 C C . THR A 1 82 ? -6.843 2.705 14.936 1.00 70.88 82 THR A C 1
ATOM 656 O O . THR A 1 82 ? -7.243 2.477 16.074 1.00 70.88 82 THR A O 1
ATOM 659 N N . GLY A 1 83 ? -6.422 3.918 14.576 1.00 56.41 83 GLY A N 1
ATOM 660 C CA . GLY A 1 83 ? -6.397 5.078 15.471 1.00 56.41 83 GLY A CA 1
ATOM 661 C C . GLY A 1 83 ? -6.754 6.367 14.740 1.00 56.41 83 GLY A C 1
ATOM 662 O O . GLY A 1 83 ? -6.696 6.402 13.511 1.00 56.41 83 GLY A O 1
ATOM 663 N N . ILE A 1 84 ? -7.148 7.396 15.503 1.00 47.12 84 ILE A N 1
ATOM 664 C CA . ILE A 1 84 ? -7.482 8.740 15.011 1.00 47.12 84 ILE A CA 1
ATOM 665 C C . ILE A 1 84 ? -6.314 9.219 14.164 1.00 47.12 84 ILE A C 1
ATOM 667 O O . ILE A 1 84 ? -5.252 9.588 14.661 1.00 47.12 84 ILE A O 1
ATOM 671 N N . ILE A 1 85 ? -6.512 9.164 12.860 1.00 48.59 85 ILE A N 1
ATOM 672 C CA . ILE A 1 85 ? -5.671 9.887 11.943 1.00 48.59 85 ILE A CA 1
ATOM 673 C C . ILE A 1 85 ? -6.076 11.329 12.184 1.00 48.59 85 ILE A C 1
ATOM 675 O O . ILE A 1 85 ? -7.231 11.662 11.922 1.00 48.59 85 ILE A O 1
ATOM 679 N N . ASP A 1 86 ? -5.191 12.118 12.796 1.00 39.75 86 ASP A N 1
ATOM 680 C CA . ASP A 1 86 ? -5.416 13.545 13.008 1.00 39.75 86 ASP A CA 1
ATOM 681 C C . ASP A 1 86 ? -5.992 14.102 11.703 1.00 39.75 86 ASP A C 1
ATOM 683 O O . ASP A 1 86 ? -5.354 14.001 10.650 1.00 39.75 86 ASP A O 1
ATOM 687 N N . GLU A 1 87 ? -7.246 14.556 11.737 1.00 40.56 87 GLU A N 1
ATOM 688 C CA . GLU A 1 87 ? -8.008 14.919 10.534 1.00 40.56 87 GLU A CA 1
ATOM 689 C C . GLU A 1 87 ? -7.317 16.058 9.760 1.00 40.56 87 GLU A C 1
ATOM 691 O O . GLU A 1 87 ? -7.588 16.275 8.582 1.00 40.56 87 GLU A O 1
ATOM 696 N N . SER A 1 88 ? -6.352 16.725 10.402 1.00 42.06 88 SER A N 1
ATOM 697 C CA . SER A 1 88 ? -5.450 17.729 9.839 1.00 42.06 88 SER A CA 1
ATOM 698 C C . SER A 1 88 ? -4.335 17.150 8.952 1.00 42.06 88 SER A C 1
ATOM 700 O O . SER A 1 88 ? -3.751 17.884 8.158 1.00 42.06 88 SER A O 1
ATOM 702 N N . ARG A 1 89 ? -3.988 15.861 9.093 1.00 45.62 89 ARG A N 1
ATOM 703 C CA . ARG A 1 89 ? -2.885 15.187 8.373 1.00 45.62 89 ARG A CA 1
ATOM 704 C C . ARG A 1 89 ? -3.340 14.211 7.295 1.00 45.62 89 ARG A C 1
ATOM 706 O O . ARG A 1 89 ? -2.530 13.822 6.457 1.00 45.62 89 ARG A O 1
ATOM 713 N N . LEU A 1 90 ? -4.615 13.832 7.295 1.00 48.25 90 LEU A N 1
ATOM 714 C CA . LEU A 1 90 ? -5.221 13.027 6.243 1.00 48.25 90 LEU A CA 1
ATOM 715 C C . LEU A 1 90 ? -6.331 13.831 5.567 1.00 48.25 90 LEU A C 1
ATOM 717 O O . LEU A 1 90 ? -7.516 13.658 5.842 1.00 48.25 90 LEU A O 1
ATOM 721 N N . SER A 1 91 ? -5.957 14.640 4.582 1.00 42.81 91 SER A N 1
ATOM 722 C CA . SER A 1 91 ? -6.889 15.234 3.614 1.00 42.81 91 SER A CA 1
ATOM 723 C C . SER A 1 91 ? -7.640 14.187 2.761 1.00 42.81 91 SER A C 1
ATOM 725 O O . SER A 1 91 ? -8.212 14.529 1.737 1.00 42.81 91 SER A O 1
ATOM 727 N N . ILE A 1 92 ? -7.654 12.910 3.159 1.00 49.28 92 ILE A N 1
ATOM 728 C CA . ILE A 1 92 ? -8.351 11.802 2.493 1.00 49.28 92 ILE A CA 1
ATOM 729 C C . ILE A 1 92 ? -9.871 11.874 2.738 1.00 49.28 92 ILE A C 1
ATOM 731 O O . ILE A 1 92 ? -10.650 11.349 1.951 1.00 49.28 92 ILE A O 1
ATOM 735 N N . LYS A 1 93 ? -10.335 12.552 3.798 1.00 44.75 93 LYS A N 1
ATOM 736 C CA . LYS A 1 93 ? -11.752 12.497 4.200 1.00 44.75 93 LYS A CA 1
ATOM 737 C C . LYS A 1 93 ? -12.698 13.530 3.580 1.00 44.75 93 LYS A C 1
ATOM 739 O O . LYS A 1 93 ? -13.899 13.402 3.807 1.00 44.75 93 LYS A O 1
ATOM 744 N N . LYS A 1 94 ? -12.233 14.539 2.833 1.00 39.78 94 LYS A N 1
ATOM 745 C CA . LYS A 1 94 ? -13.119 15.667 2.471 1.00 39.78 94 LYS A CA 1
ATOM 746 C C . LYS A 1 94 ? -13.698 15.667 1.054 1.00 39.78 94 LYS A C 1
ATOM 748 O O . LYS A 1 94 ? -14.718 16.315 0.864 1.00 39.78 94 LYS A O 1
ATOM 753 N N . ASP A 1 95 ? -13.159 14.891 0.114 1.00 41.34 95 ASP A N 1
ATOM 754 C CA . ASP A 1 95 ? -13.626 14.943 -1.288 1.00 41.34 95 ASP A CA 1
ATOM 755 C C . ASP A 1 95 ? -14.575 13.803 -1.706 1.00 41.34 95 ASP A C 1
ATOM 757 O O . ASP A 1 95 ? -15.432 13.981 -2.577 1.00 41.34 95 ASP A O 1
ATOM 761 N N . LEU A 1 96 ? -14.507 12.640 -1.050 1.00 40.84 96 LEU A N 1
ATOM 762 C CA . LEU A 1 96 ? -15.365 11.500 -1.407 1.00 40.84 96 LEU A CA 1
ATOM 763 C C . LEU A 1 96 ? -16.803 11.636 -0.882 1.00 40.84 96 LEU A C 1
ATOM 765 O O . LEU A 1 96 ? -17.733 11.215 -1.561 1.00 40.84 96 LE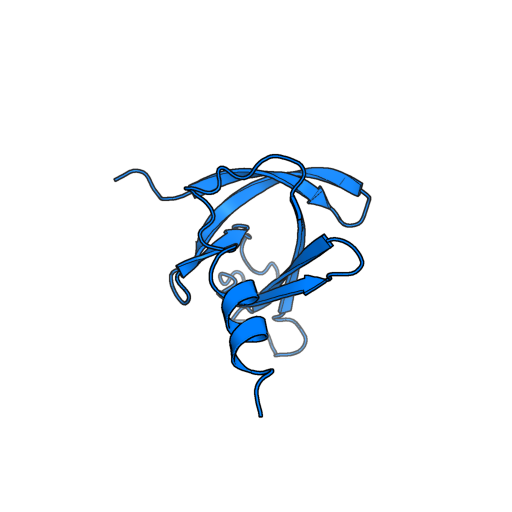U A O 1
ATOM 769 N N . ALA A 1 97 ? -17.024 12.273 0.272 1.00 40.88 97 ALA A N 1
ATOM 770 C CA . ALA A 1 97 ? -18.380 12.491 0.789 1.00 40.88 97 ALA A CA 1
ATOM 771 C C . ALA A 1 97 ? -19.127 13.625 0.055 1.00 40.88 97 ALA A C 1
ATOM 773 O O . ALA A 1 97 ? -20.348 13.562 -0.088 1.00 40.88 97 ALA A O 1
ATOM 774 N N . ASP A 1 98 ? -18.410 14.632 -0.456 1.00 39.47 98 ASP A N 1
ATOM 775 C CA . ASP A 1 98 ? -19.015 15.776 -1.156 1.00 39.47 98 ASP A CA 1
ATOM 776 C C . ASP A 1 98 ? -19.407 15.431 -2.607 1.00 39.47 98 ASP A C 1
ATOM 778 O O . ASP A 1 98 ? -20.399 15.943 -3.128 1.00 39.47 98 ASP A O 1
ATOM 782 N N . SER A 1 99 ? -18.692 14.494 -3.242 1.00 39.78 99 SER A N 1
ATOM 783 C CA . SER A 1 99 ? -19.006 14.029 -4.602 1.00 39.78 99 SER A CA 1
ATOM 784 C C . SER A 1 99 ? -20.270 13.160 -4.662 1.00 39.78 99 SER A C 1
ATOM 786 O O . SER A 1 99 ? -21.038 13.264 -5.614 1.00 39.78 99 SER A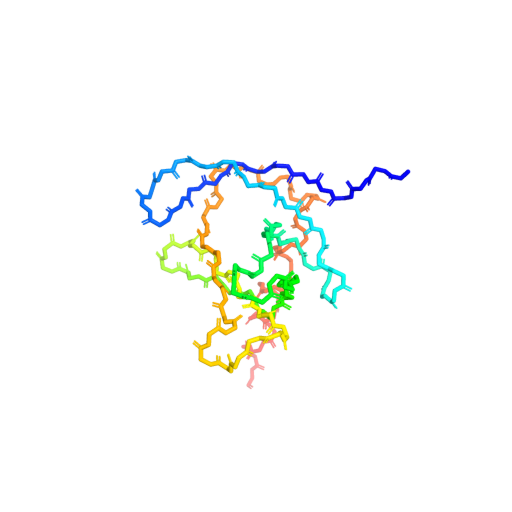 O 1
ATOM 788 N N . PHE A 1 100 ? -20.561 12.363 -3.626 1.00 43.94 100 PHE A N 1
ATOM 789 C CA . PHE A 1 100 ? -21.802 11.574 -3.572 1.00 43.94 100 PHE A CA 1
ATOM 790 C C . PHE A 1 100 ? -23.047 12.419 -3.251 1.00 43.94 100 PHE A C 1
ATOM 792 O O . PHE A 1 100 ? -24.139 12.090 -3.711 1.00 43.94 100 PHE A O 1
ATOM 799 N N . LEU A 1 101 ? -22.903 13.531 -2.521 1.00 45.84 101 LEU A N 1
ATOM 800 C CA . LEU A 1 101 ? -24.012 14.450 -2.222 1.00 45.84 101 LEU A CA 1
ATOM 801 C C . LEU A 1 101 ? -24.351 15.405 -3.380 1.00 45.84 101 LEU A C 1
ATOM 803 O O . LEU A 1 101 ? -25.450 15.953 -3.402 1.00 45.84 101 LEU A O 1
ATOM 807 N N . LYS A 1 102 ? -23.454 15.589 -4.360 1.00 43.16 102 LYS A N 1
ATOM 808 C CA . LYS A 1 102 ? -23.682 16.469 -5.524 1.00 43.16 102 LYS A CA 1
ATOM 809 C C . LYS A 1 102 ? -24.234 15.771 -6.768 1.00 43.16 102 LYS A C 1
ATOM 811 O O . LYS A 1 102 ? -24.724 16.458 -7.657 1.00 43.16 102 LYS A O 1
ATOM 816 N N . SER A 1 103 ? -24.197 14.441 -6.842 1.00 45.03 103 SER A N 1
ATOM 817 C CA . SER A 1 103 ? -24.713 13.685 -8.002 1.00 45.03 103 SER A CA 1
ATOM 818 C C . SER A 1 103 ? -26.104 13.074 -7.788 1.00 45.03 103 SER A C 1
ATOM 820 O O . SER A 1 103 ? -26.604 12.376 -8.665 1.00 45.03 103 SER A O 1
ATOM 822 N N . GLY A 1 104 ? -26.734 13.325 -6.636 1.00 44.12 104 GLY A N 1
ATOM 823 C CA . GLY A 1 104 ? -28.096 12.897 -6.313 1.00 44.12 104 GLY A CA 1
ATOM 824 C C . GLY A 1 104 ? -29.060 14.078 -6.259 1.00 44.12 104 GLY A C 1
ATOM 825 O O . GLY A 1 104 ? -29.546 14.425 -5.187 1.00 44.12 104 GLY A O 1
ATOM 826 N N . GLY A 1 105 ? -29.312 14.721 -7.397 1.00 42.50 105 GLY A N 1
ATOM 827 C CA . GLY A 1 105 ? -30.254 15.830 -7.479 1.00 42.50 105 GLY A CA 1
ATOM 828 C C . GLY A 1 105 ? -30.692 16.109 -8.910 1.00 42.50 105 GLY A C 1
ATOM 829 O O . GLY A 1 105 ? -29.928 16.717 -9.656 1.00 42.50 105 GLY A O 1
ATOM 830 N N . TYR A 1 106 ? -31.950 15.738 -9.178 1.00 40.84 106 TYR A N 1
ATOM 831 C CA . TYR A 1 106 ? -32.786 15.941 -10.374 1.00 40.84 106 TYR A CA 1
ATOM 832 C C . TYR A 1 106 ? -32.672 14.903 -11.494 1.00 40.84 106 TYR A C 1
ATOM 834 O O . TYR A 1 106 ? -31.625 14.827 -12.169 1.00 40.84 106 TYR A O 1
#